Protein AF-A0A351KB17-F1 (afdb_monomer_lite)

Structure (mmCIF, N/CA/C/O backbone):
data_AF-A0A351KB17-F1
#
_entry.id   AF-A0A351KB17-F1
#
loop_
_atom_site.group_PDB
_atom_site.id
_atom_site.type_symbol
_atom_site.label_atom_id
_atom_site.label_alt_id
_atom_site.label_comp_id
_atom_site.label_asym_id
_atom_site.label_entity_id
_atom_site.label_seq_id
_atom_site.pdbx_PDB_ins_code
_atom_site.Cartn_x
_atom_site.Cartn_y
_atom_site.Cartn_z
_atom_site.occupancy
_atom_site.B_iso_or_equiv
_atom_site.auth_seq_id
_atom_site.auth_comp_id
_atom_site.auth_asym_id
_atom_site.auth_atom_id
_atom_site.pdbx_PDB_model_num
ATOM 1 N N . MET A 1 1 ? -17.905 -13.038 20.719 1.00 73.56 1 MET A N 1
ATOM 2 C CA . MET A 1 1 ? -18.242 -12.634 19.336 1.00 73.56 1 MET A CA 1
ATOM 3 C C . MET A 1 1 ? -17.020 -11.941 18.754 1.00 73.56 1 MET A C 1
ATOM 5 O O . MET A 1 1 ? -16.444 -11.150 19.493 1.00 73.56 1 MET A O 1
ATOM 9 N N . PRO A 1 2 ? -16.571 -12.256 17.527 1.00 85.38 2 PRO A N 1
ATOM 10 C CA . PRO A 1 2 ? -15.479 -11.512 16.902 1.00 85.38 2 PRO A CA 1
ATOM 11 C C . PRO A 1 2 ? -15.922 -10.070 16.615 1.00 85.38 2 PRO A C 1
ATOM 13 O O . PRO A 1 2 ? -17.063 -9.846 16.211 1.00 85.38 2 PRO A O 1
ATOM 16 N N . LEU A 1 3 ? -15.035 -9.107 16.872 1.00 86.19 3 LEU A N 1
ATOM 17 C CA . LEU A 1 3 ? -15.239 -7.707 16.500 1.00 86.19 3 LEU A CA 1
ATOM 18 C C . LEU A 1 3 ? -15.073 -7.565 14.976 1.00 86.19 3 LEU A C 1
ATOM 20 O O . LEU A 1 3 ? -14.233 -8.263 14.399 1.00 86.19 3 LEU A O 1
ATOM 24 N N . PRO A 1 4 ? -15.870 -6.717 14.303 1.00 89.06 4 PRO A N 1
ATOM 25 C CA . PRO A 1 4 ? -15.628 -6.405 12.900 1.00 89.06 4 PRO A CA 1
ATOM 26 C C . PRO A 1 4 ? -14.272 -5.706 12.758 1.00 89.06 4 PRO A C 1
ATOM 28 O O . PRO A 1 4 ? -13.915 -4.894 13.606 1.00 89.06 4 PRO A O 1
ATOM 31 N N . HIS A 1 5 ? -13.547 -6.013 11.682 1.00 90.31 5 HIS A N 1
ATOM 32 C CA . HIS A 1 5 ? -12.283 -5.359 11.349 1.00 90.31 5 HIS A CA 1
ATOM 33 C C . HIS A 1 5 ? -12.383 -4.675 9.990 1.00 90.31 5 HIS A C 1
ATOM 35 O O . HIS A 1 5 ? -12.909 -5.257 9.036 1.00 90.31 5 HIS A O 1
ATOM 41 N N . LEU A 1 6 ? -11.837 -3.467 9.900 1.00 92.31 6 LEU A N 1
ATOM 42 C CA . LEU A 1 6 ? -11.706 -2.708 8.666 1.00 92.31 6 LEU A CA 1
ATOM 43 C C . LEU A 1 6 ? -10.285 -2.851 8.119 1.00 92.31 6 LEU A C 1
ATOM 45 O O . LEU A 1 6 ? -9.299 -2.731 8.842 1.00 92.31 6 LEU A O 1
ATOM 49 N N . SER A 1 7 ? -10.174 -3.130 6.824 1.00 94.25 7 SER A N 1
ATOM 50 C CA . SER A 1 7 ? -8.893 -3.206 6.122 1.00 94.25 7 SER A CA 1
ATOM 51 C C . SER A 1 7 ? -8.905 -2.281 4.915 1.00 94.25 7 SER A C 1
ATOM 53 O O . SER A 1 7 ? -9.922 -2.194 4.226 1.00 94.25 7 SER A O 1
ATOM 55 N N . ILE A 1 8 ? -7.778 -1.628 4.641 1.00 94.44 8 ILE A N 1
ATOM 56 C CA . ILE A 1 8 ? -7.578 -0.817 3.432 1.00 94.44 8 ILE A CA 1
ATOM 57 C C . ILE A 1 8 ? -6.314 -1.266 2.707 1.00 94.44 8 ILE A C 1
ATOM 59 O O . ILE A 1 8 ? -5.366 -1.733 3.337 1.00 94.44 8 ILE A O 1
ATOM 63 N N . GLN A 1 9 ? -6.284 -1.098 1.390 1.00 93.12 9 GLN A N 1
ATOM 64 C CA . GLN A 1 9 ? -5.062 -1.260 0.614 1.00 93.12 9 GLN A CA 1
ATOM 65 C C . GLN A 1 9 ? -4.362 0.090 0.476 1.00 93.12 9 GLN A C 1
ATOM 67 O O . GLN A 1 9 ? -4.985 1.075 0.080 1.00 93.12 9 GLN A O 1
ATOM 72 N N . VAL A 1 10 ? -3.068 0.126 0.785 1.00 91.69 10 VAL A N 1
ATOM 73 C CA . VAL A 1 10 ? -2.233 1.315 0.586 1.00 91.69 10 VAL A CA 1
ATOM 74 C C . VAL A 1 10 ? -1.535 1.254 -0.767 1.00 91.69 10 VAL A C 1
ATOM 76 O O . VAL A 1 10 ? -1.188 0.181 -1.259 1.00 91.69 10 VAL A O 1
ATOM 79 N N . ILE A 1 11 ? -1.327 2.418 -1.380 1.00 89.06 11 ILE A N 1
ATOM 80 C CA . ILE A 1 11 ? -0.584 2.519 -2.637 1.00 89.06 11 ILE A CA 1
ATOM 81 C C . ILE A 1 11 ? 0.906 2.501 -2.303 1.00 89.06 11 ILE A C 1
ATOM 83 O O . ILE A 1 11 ? 1.451 3.490 -1.820 1.00 89.06 11 ILE A O 1
ATOM 87 N N . ASN A 1 12 ? 1.552 1.364 -2.547 1.00 88.25 12 ASN A N 1
ATOM 88 C CA . ASN A 1 12 ? 2.975 1.134 -2.286 1.00 88.25 12 ASN A CA 1
ATOM 89 C C . ASN A 1 12 ? 3.787 0.904 -3.576 1.00 88.25 12 ASN A C 1
ATOM 91 O O . ASN A 1 12 ? 4.833 0.263 -3.556 1.00 88.25 12 ASN A O 1
ATOM 95 N N . PHE A 1 13 ? 3.287 1.406 -4.703 1.00 86.56 13 PHE A N 1
ATOM 96 C CA . PHE A 1 13 ? 3.901 1.290 -6.021 1.00 86.56 13 PHE A CA 1
ATOM 97 C C . PHE A 1 13 ? 3.793 2.622 -6.766 1.00 86.56 13 PHE A C 1
ATOM 99 O O . PHE A 1 13 ? 2.857 3.394 -6.555 1.00 86.56 13 PHE A O 1
ATOM 106 N N . ALA A 1 14 ? 4.750 2.886 -7.652 1.00 84.25 14 ALA A N 1
ATOM 107 C CA . ALA A 1 14 ? 4.772 4.081 -8.484 1.00 84.25 14 ALA A CA 1
ATOM 108 C C . ALA A 1 14 ? 5.496 3.793 -9.806 1.00 84.25 14 ALA A C 1
ATOM 110 O O . ALA A 1 14 ? 6.473 3.050 -9.824 1.00 84.25 14 ALA A O 1
ATOM 111 N N . ALA A 1 15 ? 5.028 4.396 -10.904 1.00 81.44 15 ALA A N 1
ATOM 112 C CA . ALA A 1 15 ? 5.665 4.266 -12.220 1.00 81.44 15 ALA A CA 1
ATOM 113 C C . ALA A 1 15 ? 7.060 4.916 -12.269 1.00 81.44 15 ALA A C 1
ATOM 115 O O . ALA A 1 15 ? 7.948 4.434 -12.964 1.00 81.44 15 ALA A O 1
ATOM 116 N N . THR A 1 16 ? 7.255 5.985 -11.496 1.00 81.00 16 THR A N 1
ATOM 117 C CA . THR A 1 16 ? 8.555 6.619 -11.264 1.00 81.00 16 THR A CA 1
ATOM 118 C C . THR A 1 16 ? 8.810 6.627 -9.767 1.00 81.00 16 THR A C 1
ATOM 120 O O . THR A 1 16 ? 7.892 6.906 -8.995 1.00 81.00 16 THR A O 1
ATOM 123 N N . GLY A 1 17 ? 10.048 6.335 -9.359 1.00 80.69 17 GLY A N 1
ATOM 124 C CA . GLY A 1 17 ? 10.433 6.333 -7.951 1.00 80.69 17 GLY A CA 1
ATOM 125 C C . GLY A 1 17 ? 10.050 7.656 -7.268 1.00 80.69 17 GLY A C 1
ATOM 126 O O . GLY A 1 17 ? 10.447 8.712 -7.764 1.00 80.69 17 GLY A O 1
ATOM 127 N N . PRO A 1 18 ? 9.310 7.627 -6.145 1.00 80.81 18 PRO A N 1
ATOM 128 C CA . PRO A 1 18 ? 8.808 8.838 -5.487 1.00 80.81 18 PRO A CA 1
ATOM 129 C C . PRO A 1 18 ? 9.899 9.670 -4.786 1.00 80.81 18 PRO A C 1
ATOM 131 O O . PRO A 1 18 ? 9.605 10.704 -4.195 1.00 80.81 18 PRO A O 1
ATOM 134 N N . GLY A 1 19 ? 11.165 9.244 -4.845 1.00 87.31 19 GLY A N 1
ATOM 135 C CA . GLY A 1 19 ? 12.282 9.836 -4.105 1.00 87.31 19 GLY A CA 1
ATOM 136 C C . GLY A 1 19 ? 12.335 9.332 -2.663 1.00 87.31 19 GLY A C 1
ATOM 137 O O . GLY A 1 19 ? 13.357 8.789 -2.249 1.00 87.31 19 GLY A O 1
ATOM 138 N N . ASP A 1 20 ? 11.216 9.426 -1.944 1.00 88.75 20 ASP A N 1
ATOM 139 C CA . ASP A 1 20 ? 11.006 8.822 -0.628 1.00 88.75 20 ASP A CA 1
ATOM 140 C C . ASP A 1 20 ? 9.653 8.098 -0.535 1.00 88.75 20 ASP A C 1
ATOM 142 O O . ASP A 1 20 ? 8.786 8.235 -1.395 1.00 88.75 20 ASP A O 1
ATOM 146 N N . TRP A 1 21 ? 9.479 7.315 0.529 1.00 89.69 21 TRP A N 1
ATOM 147 C CA . TRP A 1 21 ? 8.234 6.599 0.819 1.00 89.69 21 TRP A CA 1
ATOM 148 C C . TRP A 1 21 ? 7.503 7.158 2.044 1.00 89.69 21 TRP A C 1
ATOM 150 O O . TRP A 1 21 ? 6.687 6.461 2.647 1.00 89.69 21 TRP A O 1
ATOM 160 N N . GLN A 1 22 ? 7.762 8.410 2.427 1.00 93.06 22 GLN A N 1
ATOM 161 C CA . GLN A 1 22 ? 7.144 9.027 3.600 1.00 93.06 22 GLN A CA 1
ATOM 162 C C . GLN A 1 22 ? 5.618 9.071 3.464 1.00 93.06 22 GLN A C 1
ATOM 164 O O . GLN A 1 22 ? 4.910 8.784 4.423 1.00 93.06 22 GLN A O 1
ATOM 169 N N . VAL A 1 23 ? 5.112 9.285 2.247 1.00 89.31 23 VAL A N 1
ATOM 170 C CA . VAL A 1 23 ? 3.674 9.233 1.940 1.00 89.31 23 VAL A CA 1
ATOM 171 C C . VAL A 1 23 ? 3.016 7.896 2.318 1.00 89.31 23 VAL A C 1
ATOM 173 O O . VAL A 1 23 ? 1.858 7.866 2.729 1.00 89.31 23 VAL A O 1
ATOM 176 N N . LEU A 1 24 ? 3.744 6.776 2.216 1.00 92.06 24 LEU A N 1
ATOM 177 C CA . LEU A 1 24 ? 3.236 5.460 2.608 1.00 92.06 24 LEU A CA 1
ATOM 178 C C . LEU A 1 24 ? 3.120 5.359 4.135 1.00 92.06 24 LEU A C 1
ATOM 180 O O . LEU A 1 24 ? 2.107 4.879 4.646 1.00 92.06 24 LEU A O 1
ATOM 184 N N . SER A 1 25 ? 4.130 5.857 4.852 1.00 93.50 25 SER A N 1
ATOM 185 C CA . SER A 1 25 ? 4.120 5.951 6.315 1.00 93.50 25 SER A CA 1
ATOM 186 C C . SER A 1 25 ? 3.008 6.874 6.814 1.00 93.50 25 SER A C 1
ATOM 188 O O . SER A 1 25 ? 2.289 6.515 7.743 1.00 93.50 25 SER A O 1
ATOM 190 N N . ASP A 1 26 ? 2.812 8.025 6.172 1.00 94.25 26 ASP A N 1
ATOM 191 C CA . ASP A 1 26 ? 1.779 8.995 6.542 1.00 94.25 26 ASP A CA 1
ATOM 192 C C . ASP A 1 26 ? 0.372 8.399 6.382 1.00 94.25 26 ASP A C 1
ATOM 194 O O . ASP A 1 26 ? -0.483 8.584 7.250 1.00 94.25 26 ASP A O 1
ATOM 198 N N . HIS A 1 27 ? 0.136 7.603 5.331 1.00 92.81 27 HIS A N 1
ATOM 199 C CA . HIS A 1 27 ? -1.110 6.846 5.183 1.00 92.81 27 HIS A CA 1
ATOM 200 C C . HIS A 1 27 ? -1.307 5.804 6.286 1.00 92.81 27 HIS A C 1
ATOM 202 O O . HIS A 1 27 ? -2.424 5.656 6.781 1.00 92.81 27 HIS A O 1
ATOM 208 N N . ALA A 1 28 ? -0.251 5.094 6.692 1.00 93.56 28 ALA A N 1
ATOM 209 C CA . ALA A 1 28 ? -0.342 4.126 7.781 1.00 93.56 28 ALA A CA 1
ATOM 210 C C . ALA A 1 28 ? -0.681 4.805 9.119 1.00 93.56 28 ALA A C 1
ATOM 212 O O . ALA A 1 28 ? -1.550 4.328 9.847 1.00 93.56 28 ALA A O 1
ATOM 213 N N . VAL A 1 29 ? -0.058 5.953 9.407 1.00 95.75 29 VAL A N 1
ATOM 214 C CA . VAL A 1 29 ? -0.348 6.762 10.601 1.00 95.75 29 VAL A CA 1
ATOM 215 C C . VAL A 1 29 ? -1.781 7.295 10.574 1.00 95.75 29 VAL A C 1
ATOM 217 O O . VAL A 1 29 ? -2.486 7.212 11.577 1.00 95.75 29 VAL A O 1
ATOM 220 N N . ALA A 1 30 ? -2.244 7.810 9.434 1.00 95.25 30 ALA A N 1
ATOM 221 C CA . ALA A 1 30 ? -3.615 8.294 9.299 1.00 95.25 30 ALA A CA 1
ATOM 222 C C . ALA A 1 30 ? -4.647 7.169 9.493 1.00 95.25 30 ALA A C 1
ATOM 224 O O . ALA A 1 30 ? -5.680 7.388 10.122 1.00 95.25 30 ALA A O 1
ATOM 225 N N . ALA A 1 31 ? -4.362 5.966 8.986 1.00 95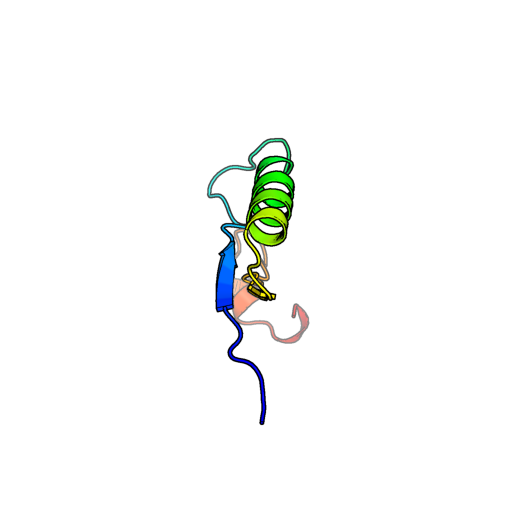.12 31 ALA A N 1
ATOM 226 C CA . ALA A 1 31 ? -5.218 4.793 9.141 1.00 95.12 31 ALA A CA 1
ATOM 227 C C . ALA A 1 31 ? -5.336 4.354 10.615 1.00 95.12 31 ALA A C 1
ATOM 229 O O . ALA A 1 31 ? -6.445 4.093 11.084 1.00 95.12 31 ALA A O 1
ATOM 230 N N . ASP A 1 32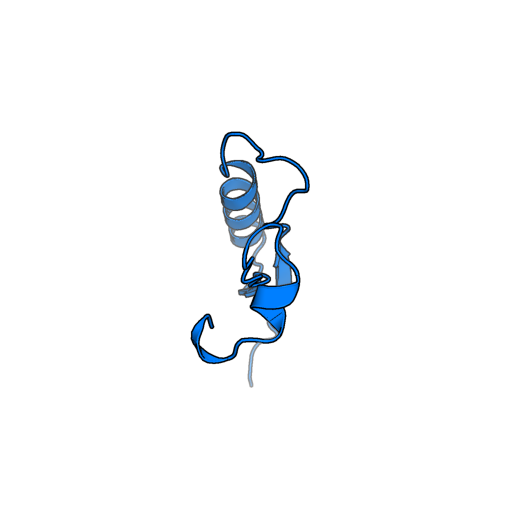 ? -4.222 4.350 11.353 1.00 94.00 32 ASP A N 1
ATOM 231 C CA . ASP A 1 32 ? -4.190 4.052 12.793 1.00 94.00 32 ASP A CA 1
ATOM 232 C C . ASP A 1 32 ? -5.023 5.062 13.603 1.00 94.00 32 ASP A C 1
ATOM 234 O O . ASP A 1 32 ? -5.878 4.682 14.404 1.00 94.00 32 ASP A O 1
ATOM 238 N N . GLN A 1 33 ? -4.874 6.359 13.312 1.00 96.50 33 GLN A N 1
ATOM 239 C CA . GLN A 1 33 ? -5.594 7.435 14.007 1.00 96.50 33 GLN A CA 1
A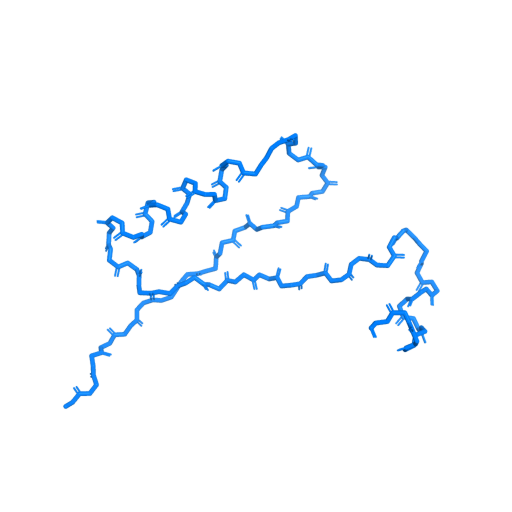TOM 240 C C . GLN A 1 33 ? -7.122 7.352 13.884 1.00 96.50 33 GLN A C 1
ATOM 242 O O . GLN A 1 33 ? -7.833 7.858 14.755 1.00 96.50 33 GLN A O 1
ATOM 247 N N . VAL A 1 34 ? -7.636 6.737 12.816 1.00 94.94 34 VAL A N 1
ATOM 248 C CA . VAL A 1 34 ? -9.081 6.595 12.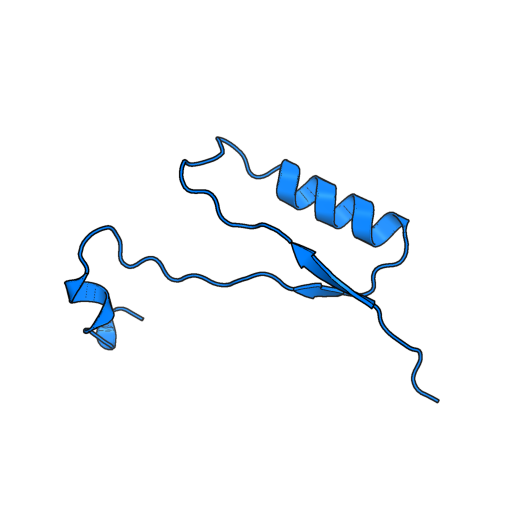570 1.00 94.94 34 VAL A CA 1
ATOM 249 C C . VAL A 1 34 ? -9.604 5.181 12.838 1.00 94.94 34 VAL A C 1
ATOM 251 O O . VAL A 1 34 ? -10.781 4.912 12.597 1.00 94.94 34 VAL A O 1
ATOM 254 N N . GLY A 1 35 ? -8.761 4.289 13.370 1.00 93.00 35 GLY A N 1
ATOM 255 C CA . GLY A 1 35 ? -9.158 2.949 13.798 1.00 93.00 35 GLY A CA 1
ATOM 256 C C . GLY A 1 35 ? -9.279 1.925 12.669 1.00 93.00 35 GLY A C 1
ATOM 257 O O . GLY A 1 35 ? -10.079 0.999 12.775 1.00 93.00 35 GLY A O 1
ATOM 258 N N . VAL A 1 36 ? -8.513 2.073 11.584 1.00 95.00 36 VAL A N 1
ATOM 259 C CA . VAL A 1 36 ? -8.357 0.994 10.599 1.00 95.00 36 VAL A CA 1
ATOM 260 C C . VAL A 1 36 ? -7.489 -0.100 11.209 1.00 95.00 36 VAL A C 1
ATOM 262 O O . VAL A 1 36 ? -6.327 0.118 11.536 1.00 95.00 36 VAL A O 1
ATOM 265 N N . ASP A 1 37 ? -8.041 -1.302 11.322 1.00 91.69 37 ASP A N 1
ATOM 266 C CA . ASP A 1 37 ? -7.381 -2.406 12.013 1.00 91.69 37 ASP A CA 1
ATOM 267 C C . ASP A 1 37 ? -6.205 -3.006 11.235 1.00 91.69 37 ASP A C 1
ATOM 269 O O . ASP A 1 37 ? -5.323 -3.632 11.828 1.00 91.69 37 ASP A O 1
ATOM 273 N N . ARG A 1 38 ? -6.240 -2.939 9.894 1.00 93.00 38 ARG A N 1
ATOM 274 C CA . ARG A 1 38 ? -5.281 -3.648 9.032 1.00 93.00 38 ARG A CA 1
ATOM 275 C C . ARG A 1 38 ? -4.976 -2.904 7.739 1.00 93.00 38 ARG A C 1
ATOM 277 O O . ARG A 1 38 ? -5.864 -2.362 7.083 1.00 93.00 38 ARG A O 1
ATOM 284 N N . LEU A 1 39 ? -3.719 -2.995 7.319 1.00 94.44 39 LEU A N 1
ATOM 285 C CA . LEU A 1 39 ? -3.256 -2.536 6.013 1.00 94.44 39 LEU A CA 1
ATOM 286 C C . LEU A 1 39 ? -2.932 -3.739 5.128 1.00 94.44 39 LEU A C 1
ATOM 288 O O . LEU A 1 39 ? -2.217 -4.650 5.545 1.00 94.44 39 LEU A O 1
ATOM 292 N N . ALA A 1 40 ? -3.448 -3.727 3.904 1.00 93.12 40 ALA A N 1
ATOM 293 C CA . ALA A 1 40 ? -3.031 -4.623 2.838 1.00 93.12 40 ALA A CA 1
ATOM 294 C C . ALA A 1 40 ? -1.985 -3.912 1.970 1.00 93.12 40 ALA A C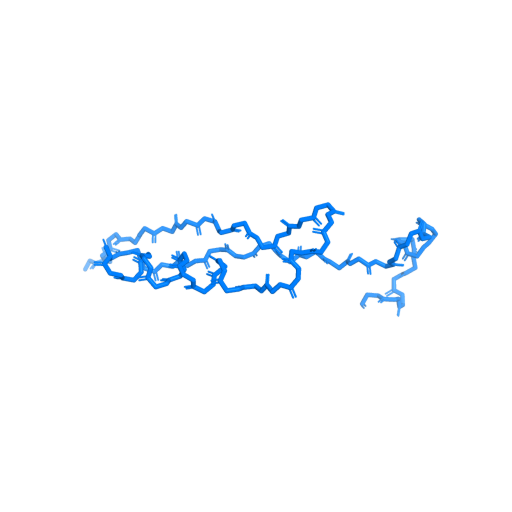 1
ATOM 296 O O . ALA A 1 40 ? -2.199 -2.785 1.516 1.00 93.12 40 ALA A O 1
ATOM 297 N N . VAL A 1 41 ? -0.858 -4.579 1.740 1.00 90.44 41 VAL A N 1
ATOM 298 C CA . VAL A 1 41 ? 0.251 -4.080 0.921 1.00 90.44 41 VAL A CA 1
ATOM 299 C C . VAL A 1 41 ? 0.381 -5.008 -0.275 1.00 90.44 41 VAL A C 1
ATOM 301 O O . VAL A 1 41 ? 0.396 -6.227 -0.102 1.00 90.44 41 VAL A O 1
ATOM 304 N N . SER A 1 42 ? 0.434 -4.445 -1.482 1.00 86.50 42 SER A N 1
ATOM 305 C CA . SER A 1 42 ? 0.675 -5.262 -2.667 1.00 86.50 42 SER A CA 1
ATOM 306 C C . SER A 1 42 ? 2.147 -5.620 -2.703 1.00 86.50 42 SER A C 1
ATOM 308 O O . SER A 1 42 ? 2.986 -4.730 -2.802 1.00 86.50 42 SER A O 1
ATOM 310 N N . ASP A 1 43 ? 2.472 -6.903 -2.667 1.00 77.69 43 ASP A N 1
ATOM 311 C CA . ASP A 1 43 ? 3.809 -7.322 -3.059 1.00 77.69 43 ASP A CA 1
ATOM 312 C C . ASP A 1 43 ? 3.881 -7.344 -4.590 1.00 77.69 43 ASP A C 1
ATOM 314 O O . ASP A 1 43 ? 2.939 -7.779 -5.259 1.00 77.69 43 ASP A O 1
ATOM 318 N N . HIS A 1 44 ? 4.960 -6.813 -5.150 1.00 71.88 44 HIS A N 1
ATOM 319 C CA . HIS A 1 44 ? 5.226 -6.892 -6.578 1.00 71.88 44 HIS A CA 1
ATOM 320 C C . HIS A 1 44 ? 6.716 -7.150 -6.767 1.00 71.88 44 HIS A C 1
ATOM 322 O O . HIS A 1 44 ? 7.534 -6.230 -6.720 1.00 71.88 44 HIS A O 1
ATOM 328 N N . VAL A 1 45 ? 7.062 -8.413 -7.009 1.00 65.38 45 VAL A N 1
ATOM 329 C CA . VAL A 1 45 ? 8.418 -8.805 -7.391 1.00 65.38 45 VAL A CA 1
ATOM 330 C C . VAL A 1 45 ? 8.660 -8.303 -8.811 1.00 65.38 45 VAL A C 1
ATOM 332 O O . VAL A 1 45 ? 8.070 -8.788 -9.773 1.00 65.38 45 VAL A O 1
ATOM 335 N N . VAL A 1 46 ? 9.479 -7.263 -8.938 1.00 66.62 46 VAL A N 1
ATOM 336 C CA . VAL A 1 46 ? 9.917 -6.738 -10.232 1.00 66.62 46 VAL A CA 1
ATOM 337 C C . VAL A 1 46 ? 11.214 -7.448 -10.595 1.00 66.62 46 VAL A C 1
ATOM 339 O O . VAL A 1 46 ? 12.246 -7.176 -9.988 1.00 66.62 46 VAL A O 1
ATOM 342 N N . PHE A 1 47 ? 11.190 -8.311 -11.611 1.00 67.38 47 PHE A N 1
ATOM 343 C CA . PHE A 1 47 ? 12.412 -8.912 -12.162 1.00 67.38 47 PHE A CA 1
ATOM 344 C C . PHE A 1 47 ? 13.189 -7.974 -13.113 1.00 67.38 47 PH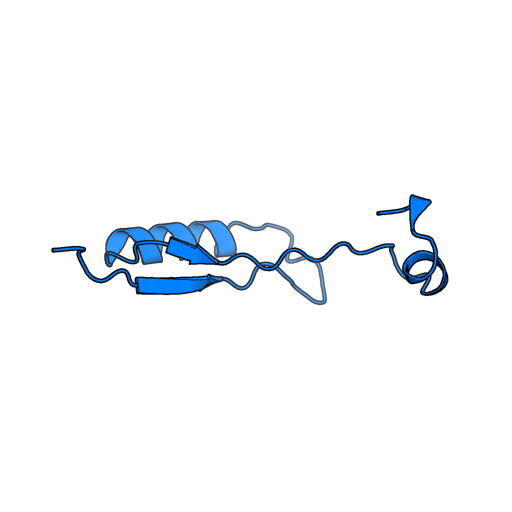E A C 1
ATOM 346 O O . PHE A 1 47 ? 13.977 -8.408 -13.944 1.00 67.38 47 PHE A O 1
ATOM 353 N N . GLY A 1 48 ? 12.985 -6.662 -12.980 1.00 67.88 48 GLY A N 1
ATOM 354 C CA . GLY A 1 48 ? 13.522 -5.649 -13.885 1.00 67.88 48 GLY A CA 1
ATOM 355 C C . GLY A 1 48 ? 12.733 -5.542 -15.192 1.00 67.88 48 GLY A C 1
ATOM 356 O O . GLY A 1 48 ? 11.611 -6.035 -15.307 1.00 67.88 48 GLY A O 1
ATOM 357 N N . ASP A 1 49 ? 13.327 -4.859 -16.170 1.00 70.75 49 ASP A N 1
ATOM 358 C CA . ASP A 1 49 ? 12.707 -4.586 -17.475 1.00 70.75 49 ASP A CA 1
ATOM 359 C C . ASP A 1 49 ? 12.737 -5.798 -18.428 1.00 70.75 49 ASP A C 1
ATOM 361 O O . ASP A 1 49 ? 12.091 -5.778 -19.479 1.00 70.75 49 ASP A O 1
ATOM 365 N N . ASP A 1 50 ? 13.489 -6.852 -18.086 1.00 79.31 50 ASP A N 1
ATOM 366 C CA . ASP A 1 50 ? 13.566 -8.072 -18.889 1.00 79.31 50 ASP A CA 1
ATOM 367 C C . ASP A 1 50 ? 12.396 -9.010 -18.570 1.00 79.31 50 ASP A C 1
ATOM 369 O O . ASP A 1 50 ? 12.343 -9.683 -17.540 1.00 79.31 50 ASP A O 1
ATOM 373 N N . LEU A 1 51 ? 11.443 -9.078 -19.499 1.00 77.88 51 LEU A N 1
ATOM 374 C CA . LEU A 1 51 ? 10.266 -9.933 -19.377 1.00 77.88 51 LEU A CA 1
ATOM 375 C C . LEU A 1 51 ? 10.604 -11.433 -19.355 1.00 77.88 51 LEU A C 1
ATOM 377 O O . LEU A 1 51 ? 9.773 -12.217 -18.895 1.00 77.88 51 LEU A O 1
ATOM 381 N N . ALA A 1 52 ? 11.786 -11.850 -19.827 1.00 81.19 52 ALA A N 1
ATOM 382 C CA . ALA A 1 52 ? 12.211 -13.248 -19.762 1.00 81.19 52 ALA A CA 1
ATOM 383 C C . ALA A 1 52 ? 12.345 -13.743 -18.315 1.00 81.19 52 ALA A C 1
ATOM 385 O O . ALA A 1 52 ? 12.110 -14.921 -18.041 1.00 81.19 52 ALA A O 1
ATOM 386 N N . ASP A 1 53 ? 12.637 -12.840 -17.383 1.00 80.19 53 ASP A N 1
ATOM 387 C CA . ASP A 1 53 ? 12.859 -13.193 -15.987 1.00 80.19 53 ASP A CA 1
ATOM 388 C C . ASP A 1 53 ? 11.570 -13.624 -15.276 1.00 80.19 53 ASP A C 1
ATOM 390 O O . ASP A 1 53 ? 11.621 -14.423 -14.346 1.00 80.19 53 ASP A O 1
ATOM 394 N N . TYR A 1 54 ? 10.399 -13.208 -15.772 1.00 72.81 54 TYR A N 1
ATOM 395 C CA . TYR A 1 54 ? 9.103 -13.685 -15.274 1.00 72.81 54 TYR A CA 1
ATOM 396 C C . TYR A 1 54 ? 8.841 -15.164 -15.583 1.00 72.81 54 TYR A C 1
ATOM 398 O O . TYR A 1 54 ? 7.975 -15.777 -14.957 1.00 72.81 54 TYR A O 1
ATOM 406 N N . ALA A 1 55 ? 9.549 -15.738 -16.559 1.00 82.31 55 ALA A N 1
ATOM 407 C CA . ALA A 1 55 ? 9.421 -17.143 -16.921 1.00 82.31 55 ALA A CA 1
ATOM 408 C C . ALA A 1 55 ? 10.421 -18.048 -16.178 1.00 82.31 55 ALA A C 1
ATOM 410 O O . ALA A 1 55 ? 10.321 -19.270 -16.309 1.00 82.31 55 ALA A O 1
ATOM 411 N N . ASP A 1 56 ? 11.367 -17.480 -15.418 1.00 82.38 56 ASP A N 1
ATOM 412 C CA . ASP A 1 56 ? 12.396 -18.228 -14.695 1.00 82.38 56 ASP A CA 1
ATOM 413 C C . ASP A 1 56 ? 12.029 -18.396 -13.207 1.00 82.38 56 ASP A C 1
ATOM 415 O O . ASP A 1 56 ? 12.237 -17.483 -12.403 1.00 82.38 56 ASP A O 1
ATOM 419 N N . PRO A 1 57 ? 11.523 -19.572 -12.790 1.00 79.50 57 PRO A N 1
ATOM 420 C CA . PRO A 1 57 ? 11.151 -19.811 -11.399 1.00 79.50 57 PRO A CA 1
ATOM 421 C C . PRO A 1 57 ? 12.347 -19.816 -10.435 1.00 79.50 57 PRO A C 1
ATOM 423 O O . PRO A 1 57 ? 12.126 -19.845 -9.231 1.00 79.50 57 PRO A O 1
ATOM 426 N N . ALA A 1 58 ? 13.598 -19.804 -10.915 1.00 82.38 58 ALA A N 1
ATOM 427 C CA . ALA A 1 58 ? 14.779 -19.687 -10.059 1.00 82.38 58 ALA A CA 1
ATOM 428 C C . ALA A 1 58 ? 15.076 -18.239 -9.626 1.00 82.38 58 ALA A C 1
ATOM 430 O O . ALA A 1 58 ? 15.914 -18.034 -8.746 1.00 82.38 58 ALA A O 1
ATOM 431 N N . LYS A 1 59 ? 14.426 -17.244 -10.247 1.00 74.38 59 LYS A N 1
ATOM 432 C CA . LYS A 1 59 ? 14.599 -15.824 -9.913 1.00 74.38 59 LYS A CA 1
ATOM 433 C C . LYS A 1 59 ? 13.649 -15.336 -8.816 1.00 74.38 59 LYS A C 1
ATOM 435 O O . LYS A 1 59 ? 13.934 -14.286 -8.246 1.00 74.38 59 LYS A O 1
ATOM 440 N N . GLY A 1 60 ? 12.579 -16.089 -8.525 1.00 60.44 60 GLY A N 1
ATOM 441 C CA . GLY A 1 60 ? 11.563 -15.806 -7.498 1.00 60.44 60 GLY A CA 1
ATOM 442 C C . GLY A 1 60 ? 11.885 -16.379 -6.126 1.00 60.44 60 GLY A C 1
ATOM 443 O O . GLY A 1 60 ? 12.076 -17.611 -6.036 1.00 60.44 60 GLY A O 1
#

pLDDT: mean 85.43, std 9.09, range [60.44, 96.5]

Radius of gyration: 16.25 Å; chains: 1; bounding box: 33×30×39 Å

Sequence (60 aa):
MPLPHLSIQVINFAATGPGDWQVLSDHAVAADQVGVDRLAVSDHVVFGDDLADYADPAKG

Foldseek 3Di:
DDDDAAEDEAPPDDPDDPVDDVVRVVVVVVCVVVRHPYYDYDDDDDPDPDPVVVVDPVND

Secondary structure (DSSP, 8-state):
-PPP--EEEE----SS--S--HHHHHHHHHHHHTT--EEEE-------S-GGGGG-TT--